Protein AF-A0A535F2A7-F1 (afdb_monomer)

Solvent-accessible surface area (backbone atoms only — not comparable to full-atom values): 4265 Å² total; per-residue (Å²): 89,48,35,39,36,57,79,55,88,51,87,41,48,47,63,77,63,51,59,54,71,36,61,89,96,52,86,81,90,79,51,78,47,78,54,63,88,89,58,69,72,45,79,47,78,47,71,37,42,39,39,47,78,70,78,80,66,46,74,47,77,48,79,48,77,45,125

Foldseek 3Di:
DKKAKDAWPDPQKDKPDGIDDDDVPDDDDIDIGGDCPPPDFDKDKIWMWMGDPDDDIDIDIDIDGDD

Nearest PDB structures (foldseek):
  7sqc-assembly1_M1  TM=6.975E-01  e=4.084E-01  Chlamydomonas reinhardtii
  7djl-assembly1_C  TM=6.041E-01  e=9.265E-01  Arabidopsis thaliana
  1m1s-assembly1_A  TM=4.359E-01  e=6.151E-01  Caenorhabditis elegans
  3uiz-assembly8_B  TM=6.295E-01  e=2.985E+00  Salmonella enterica subsp. enterica serovar Enteritidis
  5iry-assembly1_B  TM=4.269E-01  e=6.915E-01  Homo sapiens

pLDDT: mean 94.08, std 2.97, range [82.25, 97.19]

Radius of gyration: 13.81 Å; Cα contacts (8 Å, |Δi|>4): 114; chains: 1; bounding box: 31×16×38 Å

Mean predicted aligned error: 3.06 Å

Structure (mmCIF, N/CA/C/O backbone):
data_AF-A0A535F2A7-F1
#
_entry.id   AF-A0A535F2A7-F1
#
loop_
_atom_site.group_PDB
_atom_site.id
_atom_site.type_symbol
_atom_site.label_atom_id
_atom_site.label_alt_id
_atom_site.label_comp_id
_atom_site.label_asym_id
_atom_site.label_entity_id
_atom_site.label_seq_id
_atom_site.pdbx_PDB_ins_code
_atom_site.Cartn_x
_atom_site.Cartn_y
_atom_site.Cartn_z
_atom_site.occupancy
_atom_site.B_iso_or_equiv
_atom_site.auth_seq_id
_atom_site.auth_comp_id
_atom_site.auth_asym_id
_atom_site.auth_atom_id
_atom_site.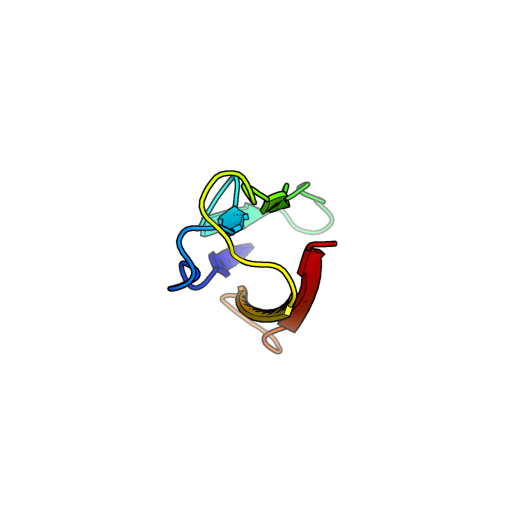pdbx_PDB_model_num
ATOM 1 N N . MET A 1 1 ? 13.405 3.989 -13.329 1.00 82.25 1 MET A N 1
ATOM 2 C CA . MET A 1 1 ? 12.085 3.363 -13.498 1.00 82.25 1 MET A CA 1
ATOM 3 C C . MET A 1 1 ? 11.154 3.944 -12.457 1.00 82.25 1 MET A C 1
ATOM 5 O O . MET A 1 1 ? 11.363 3.710 -11.272 1.00 82.25 1 MET A O 1
ATOM 9 N N . ALA A 1 2 ? 10.186 4.745 -12.906 1.00 92.38 2 ALA A N 1
ATOM 10 C CA . ALA A 1 2 ? 9.192 5.339 -12.023 1.00 92.38 2 ALA A CA 1
ATOM 11 C C . ALA A 1 2 ? 8.175 4.288 -11.556 1.00 92.38 2 ALA A C 1
ATOM 13 O O . ALA A 1 2 ? 7.901 3.322 -12.275 1.00 92.38 2 ALA A O 1
ATOM 14 N N . TRP A 1 3 ? 7.616 4.488 -10.371 1.00 94.81 3 TRP A N 1
ATOM 15 C CA . 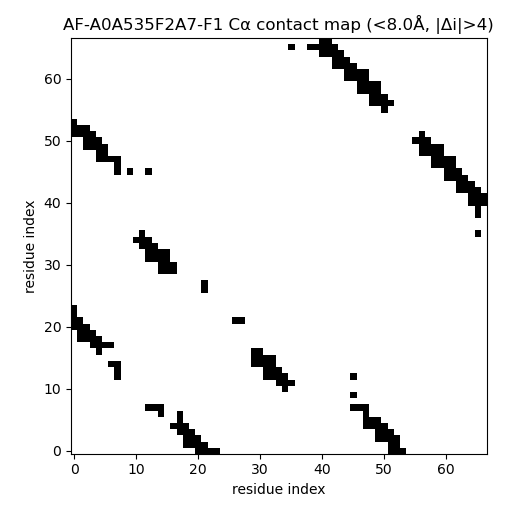TRP A 1 3 ? 6.553 3.666 -9.801 1.00 94.81 3 TRP A CA 1
ATOM 16 C C . TRP A 1 3 ? 5.672 4.511 -8.881 1.00 94.81 3 TRP A C 1
ATOM 18 O O . TRP A 1 3 ? 6.094 5.558 -8.384 1.00 94.81 3 TRP A O 1
ATOM 28 N N . ALA A 1 4 ? 4.449 4.039 -8.658 1.00 96.88 4 ALA A N 1
ATOM 29 C CA . ALA A 1 4 ? 3.470 4.650 -7.769 1.00 96.88 4 ALA A CA 1
ATOM 30 C C . ALA A 1 4 ? 2.833 3.593 -6.862 1.00 96.88 4 ALA A C 1
ATOM 32 O O . ALA A 1 4 ? 2.748 2.421 -7.229 1.00 96.88 4 ALA A O 1
ATOM 33 N N . ILE A 1 5 ? 2.387 4.013 -5.688 1.00 96.56 5 ILE A N 1
ATOM 34 C CA . ILE A 1 5 ? 1.699 3.202 -4.692 1.00 96.56 5 ILE A CA 1
ATOM 35 C C . ILE A 1 5 ? 0.339 3.836 -4.439 1.00 96.56 5 ILE A C 1
ATOM 37 O O . ILE A 1 5 ? 0.247 5.037 -4.177 1.00 96.56 5 ILE A O 1
ATOM 41 N N . ASP A 1 6 ? -0.711 3.023 -4.497 1.00 94.81 6 ASP A N 1
ATOM 42 C CA . ASP A 1 6 ? -2.055 3.485 -4.174 1.00 94.81 6 ASP A CA 1
ATOM 43 C C . ASP A 1 6 ? -2.113 3.856 -2.687 1.00 94.81 6 ASP A C 1
ATOM 45 O O . ASP A 1 6 ? -1.760 3.054 -1.816 1.00 94.81 6 ASP A O 1
ATOM 49 N N . LYS A 1 7 ? -2.555 5.085 -2.388 1.00 93.12 7 LYS A N 1
ATOM 50 C CA . LYS A 1 7 ? -2.754 5.522 -1.005 1.00 93.12 7 LYS A CA 1
ATOM 51 C C . LYS A 1 7 ? -3.773 4.584 -0.342 1.00 93.12 7 LYS A C 1
ATOM 53 O O . LYS A 1 7 ? -4.897 4.498 -0.845 1.00 93.12 7 LYS A O 1
ATOM 58 N N . PRO A 1 8 ? -3.431 3.926 0.781 1.00 93.38 8 PRO A N 1
ATOM 59 C CA . PRO A 1 8 ? -4.386 3.081 1.478 1.00 93.38 8 PRO A CA 1
ATOM 60 C C . PRO A 1 8 ? -5.586 3.926 1.930 1.00 93.38 8 PRO A C 1
ATOM 62 O O . PRO A 1 8 ? -5.384 4.999 2.507 1.00 93.38 8 PRO A O 1
ATOM 65 N N . PRO A 1 9 ? -6.832 3.482 1.694 1.00 93.12 9 PRO A N 1
ATOM 66 C CA . PRO A 1 9 ? -8.007 4.148 2.254 1.00 93.12 9 PRO A CA 1
ATOM 67 C C . PRO A 1 9 ? -8.124 3.942 3.773 1.00 93.12 9 PRO A C 1
ATOM 69 O O . PRO A 1 9 ? -8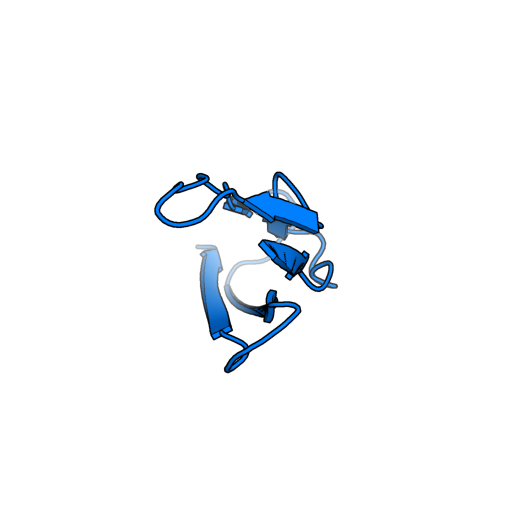.833 4.690 4.441 1.00 93.12 9 PRO A O 1
ATOM 72 N N . GLN A 1 10 ? -7.448 2.931 4.325 1.00 95.56 10 GLN A N 1
ATOM 73 C CA . GLN A 1 10 ? -7.425 2.637 5.752 1.00 95.56 10 GLN A CA 1
ATOM 74 C C . GLN A 1 10 ? -6.600 3.681 6.509 1.00 95.56 10 GLN A C 1
ATOM 76 O O . GLN A 1 10 ? -5.396 3.796 6.299 1.00 95.56 10 GLN A O 1
ATOM 81 N N . THR A 1 11 ? -7.236 4.399 7.434 1.00 94.31 11 THR A N 1
ATOM 82 C CA . THR A 1 11 ? -6.583 5.429 8.261 1.00 94.31 11 THR A CA 1
ATOM 83 C C . THR A 1 11 ? -5.539 4.860 9.215 1.00 94.31 11 THR A C 1
ATOM 85 O O . THR A 1 11 ? -4.594 5.561 9.546 1.00 94.31 11 THR A O 1
ATOM 88 N N . TRP A 1 12 ? -5.680 3.589 9.600 1.00 96.25 12 TRP A N 1
ATOM 89 C CA . TRP A 1 12 ? -4.741 2.871 10.461 1.00 96.25 12 TRP A CA 1
ATOM 90 C C . TRP A 1 12 ? -3.463 2.420 9.744 1.00 96.25 12 TRP A C 1
ATOM 92 O O . TRP A 1 12 ? -2.580 1.873 10.396 1.00 96.25 12 TRP A O 1
ATOM 102 N N . LEU A 1 13 ? -3.350 2.589 8.419 1.00 97.19 13 LEU A N 1
ATOM 103 C CA . LEU A 1 13 ? -2.185 2.167 7.639 1.00 97.19 13 LEU A CA 1
ATOM 104 C C . LEU A 1 13 ? -1.528 3.356 6.934 1.00 97.19 13 LEU A C 1
ATOM 106 O O . LEU A 1 13 ? -2.118 4.004 6.070 1.00 97.19 13 LEU A O 1
ATOM 110 N N . HIS A 1 14 ? -0.251 3.570 7.228 1.00 96.31 14 HIS A N 1
ATOM 111 C CA . HIS A 1 14 ? 0.574 4.601 6.613 1.00 96.31 14 HIS A CA 1
ATOM 112 C C . HIS A 1 14 ? 1.704 3.980 5.792 1.00 96.31 14 HIS A C 1
ATOM 114 O O . HIS A 1 14 ? 2.309 2.988 6.191 1.00 96.31 14 HIS A O 1
ATOM 120 N N . VAL A 1 15 ? 2.013 4.595 4.651 1.00 96.38 15 VAL A N 1
ATOM 121 C CA . VAL A 1 15 ? 3.128 4.206 3.777 1.00 96.38 15 VAL A CA 1
ATOM 122 C C . VAL A 1 15 ? 4.083 5.390 3.679 1.00 96.38 15 VAL A C 1
ATOM 124 O O . VAL A 1 15 ? 3.636 6.509 3.429 1.00 96.38 15 VAL A O 1
ATOM 127 N N . SER A 1 16 ? 5.383 5.162 3.881 1.00 95.25 16 SER A N 1
ATOM 128 C CA . SER A 1 16 ? 6.383 6.240 3.955 1.00 95.25 16 SER A CA 1
ATOM 129 C C . SER A 1 16 ? 6.499 7.076 2.677 1.00 95.25 16 SER A C 1
ATOM 131 O O . SER A 1 16 ? 6.817 8.261 2.739 1.00 95.25 16 SER A O 1
ATOM 133 N N . VAL A 1 17 ? 6.249 6.464 1.519 1.00 95.19 17 VAL A N 1
ATOM 134 C CA . VAL A 1 17 ? 6.314 7.085 0.192 1.00 95.19 17 VAL A CA 1
ATOM 135 C C . VAL A 1 17 ? 5.215 6.509 -0.693 1.00 95.19 17 VAL A C 1
ATOM 137 O O . VAL A 1 17 ? 4.919 5.322 -0.619 1.00 95.19 17 VAL A O 1
ATOM 140 N N . LEU A 1 18 ? 4.616 7.340 -1.548 1.00 95.94 18 LEU A N 1
ATOM 141 C CA . LEU A 1 18 ? 3.552 6.915 -2.471 1.00 95.94 18 LEU A CA 1
ATOM 142 C C . LEU A 1 18 ? 3.994 6.882 -3.936 1.00 95.94 18 LEU A C 1
ATOM 144 O O . LEU A 1 18 ? 3.249 6.446 -4.803 1.00 95.94 18 LEU A O 1
ATOM 148 N N . ALA A 1 19 ? 5.202 7.343 -4.236 1.00 95.38 19 ALA A N 1
ATOM 149 C CA . ALA A 1 19 ? 5.788 7.274 -5.564 1.00 95.38 19 ALA A CA 1
ATOM 150 C C . ALA A 1 19 ? 7.305 7.407 -5.464 1.00 95.38 19 ALA A C 1
ATOM 152 O O . ALA A 1 19 ? 7.832 7.935 -4.481 1.00 95.38 19 ALA A O 1
ATOM 153 N N . GLY A 1 20 ? 8.002 6.962 -6.501 1.00 94.12 20 GLY A N 1
ATOM 154 C CA . GLY A 1 20 ? 9.446 7.090 -6.572 1.00 94.12 20 GLY A CA 1
ATOM 155 C C . GLY A 1 20 ? 10.010 6.686 -7.922 1.00 94.12 20 GLY A C 1
ATOM 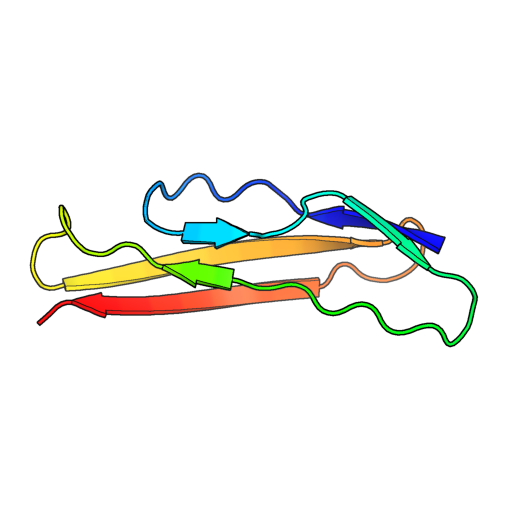156 O O . GLY A 1 20 ? 9.287 6.397 -8.878 1.00 94.12 20 GLY A O 1
ATOM 157 N N . ASN A 1 21 ? 11.337 6.709 -8.001 1.00 93.75 21 ASN A N 1
ATOM 158 C CA . ASN A 1 21 ? 12.086 6.340 -9.190 1.00 93.75 21 ASN A CA 1
ATOM 159 C C . ASN A 1 21 ? 13.397 5.661 -8.783 1.00 93.75 21 ASN A C 1
ATOM 161 O O . ASN A 1 21 ? 14.131 6.187 -7.950 1.00 93.75 21 ASN A O 1
ATOM 165 N N . ASN A 1 22 ? 13.700 4.522 -9.403 1.00 90.31 22 ASN A N 1
ATOM 166 C CA . ASN A 1 22 ? 14.927 3.760 -9.158 1.00 90.31 22 ASN A CA 1
ATOM 167 C C . ASN A 1 22 ? 15.785 3.712 -10.418 1.00 90.31 22 ASN A C 1
ATOM 169 O O . ASN A 1 22 ? 15.266 3.465 -11.513 1.00 90.31 22 ASN A O 1
ATOM 173 N N . ALA A 1 23 ? 17.098 3.857 -10.279 1.00 90.12 23 ALA A N 1
ATOM 174 C CA . ALA A 1 23 ? 18.013 3.401 -11.318 1.00 90.12 23 ALA A CA 1
ATOM 175 C C . ALA A 1 23 ? 17.899 1.867 -11.498 1.00 90.12 23 ALA A C 1
ATOM 177 O O . ALA A 1 23 ? 17.442 1.169 -10.586 1.00 90.12 23 ALA A O 1
ATOM 178 N N . PRO A 1 24 ? 18.288 1.312 -12.661 1.00 85.88 24 PRO A N 1
ATOM 179 C CA . PRO A 1 24 ? 18.410 -0.135 -12.816 1.00 85.88 24 PRO A CA 1
ATOM 180 C C . PRO A 1 24 ? 19.251 -0.739 -11.681 1.00 85.88 24 PRO A C 1
ATOM 182 O O . PRO A 1 24 ? 20.272 -0.171 -11.301 1.00 85.88 24 PRO A O 1
ATOM 185 N N . SER A 1 25 ? 18.799 -1.866 -11.128 1.00 86.62 25 SER A N 1
ATOM 186 C CA . SER A 1 25 ? 19.439 -2.571 -10.001 1.00 86.62 25 SER A CA 1
ATOM 187 C C . SER A 1 25 ? 19.487 -1.813 -8.665 1.00 86.62 25 SER A C 1
ATOM 189 O O . SER A 1 25 ? 20.087 -2.305 -7.711 1.00 86.62 25 SER A O 1
ATOM 191 N N . GLN A 1 26 ? 18.842 -0.648 -8.552 1.00 91.38 26 GLN A N 1
ATOM 192 C CA . GLN A 1 26 ? 18.703 0.057 -7.281 1.00 91.38 26 GLN A CA 1
ATOM 193 C C . GLN A 1 26 ? 17.501 -0.470 -6.493 1.00 91.38 26 GLN A C 1
ATOM 195 O O . GLN A 1 26 ? 16.375 -0.494 -6.996 1.00 91.38 26 GLN A O 1
ATOM 200 N N . THR A 1 27 ? 17.720 -0.766 -5.216 1.00 89.56 27 THR A N 1
ATOM 201 C CA . THR A 1 27 ? 16.659 -1.091 -4.257 1.00 89.56 27 THR A CA 1
ATOM 202 C C . THR A 1 27 ? 16.292 0.146 -3.439 1.00 89.56 27 THR A C 1
ATOM 204 O O . THR A 1 27 ? 17.167 0.906 -3.026 1.00 89.56 27 THR A O 1
ATOM 207 N N . LEU A 1 28 ? 14.996 0.348 -3.198 1.00 89.81 28 LEU A N 1
ATOM 208 C CA . LEU A 1 28 ? 14.486 1.331 -2.242 1.00 89.81 28 LEU A CA 1
ATOM 209 C C . LEU A 1 28 ? 13.641 0.609 -1.196 1.00 89.81 28 LEU A C 1
ATOM 211 O O . LEU A 1 28 ? 12.865 -0.283 -1.534 1.00 89.81 28 LEU A O 1
ATOM 215 N N . SER A 1 29 ? 13.782 1.020 0.060 1.00 92.00 29 SER A N 1
ATOM 216 C CA . SER A 1 29 ? 12.970 0.512 1.164 1.00 92.00 29 SER A CA 1
ATOM 217 C C . SER A 1 29 ? 11.703 1.350 1.312 1.00 92.00 29 SER A C 1
ATOM 219 O O . SER A 1 29 ? 11.771 2.578 1.365 1.00 92.00 29 SER A O 1
ATOM 221 N N . ILE A 1 30 ? 10.553 0.682 1.401 1.00 93.00 30 ILE A N 1
ATOM 222 C CA . ILE A 1 30 ? 9.248 1.295 1.668 1.00 93.00 30 ILE A CA 1
ATOM 223 C C . ILE A 1 30 ? 8.793 0.808 3.041 1.00 93.00 30 ILE A C 1
ATOM 225 O O . ILE A 1 30 ? 8.747 -0.398 3.284 1.00 93.00 30 ILE A O 1
ATOM 229 N N . THR A 1 31 ? 8.458 1.737 3.932 1.00 95.44 31 THR A N 1
ATOM 230 C CA . THR A 1 31 ? 8.023 1.415 5.293 1.00 95.44 31 THR A CA 1
ATOM 231 C C . THR A 1 31 ? 6.507 1.499 5.376 1.00 95.44 31 THR A C 1
ATOM 233 O O . THR A 1 31 ? 5.916 2.496 4.958 1.00 95.44 31 THR A O 1
ATOM 236 N N . PHE A 1 32 ? 5.897 0.461 5.943 1.00 94.81 32 PHE A N 1
ATOM 237 C CA . PHE A 1 32 ? 4.484 0.421 6.304 1.00 94.81 32 PHE A CA 1
ATOM 238 C C . PHE A 1 32 ? 4.374 0.563 7.821 1.00 94.81 32 PHE A C 1
ATOM 240 O O . PHE A 1 32 ? 4.968 -0.229 8.551 1.00 94.81 32 PHE A O 1
ATOM 247 N N . SER A 1 33 ? 3.623 1.557 8.283 1.00 96.06 33 SER A N 1
ATOM 248 C CA . SER A 1 33 ? 3.380 1.811 9.704 1.00 96.06 33 SER A CA 1
ATOM 249 C C . SER A 1 33 ? 1.901 1.636 10.008 1.00 96.06 33 SER A C 1
ATOM 251 O O . SER A 1 33 ? 1.059 2.046 9.209 1.00 96.06 33 SER A O 1
ATOM 253 N N . VAL A 1 34 ? 1.588 1.042 11.157 1.00 95.62 34 VAL A N 1
ATOM 254 C CA . VAL A 1 34 ? 0.211 0.816 11.602 1.00 95.62 34 VAL A CA 1
ATOM 255 C C . VAL A 1 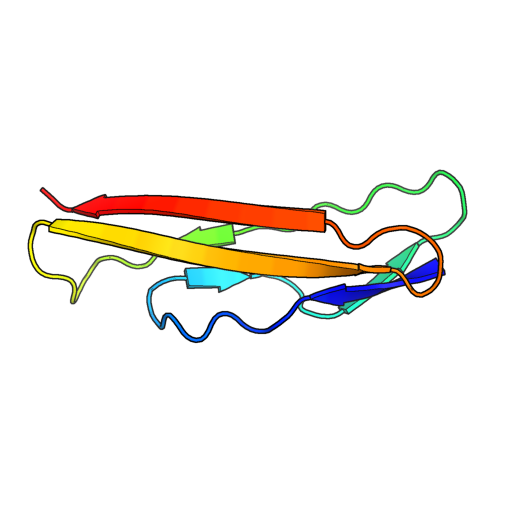34 ? -0.095 1.623 12.859 1.00 95.62 34 VAL A C 1
ATOM 257 O O . VAL A 1 34 ? 0.737 1.676 13.763 1.00 95.62 34 VAL A O 1
ATOM 260 N N . ASP A 1 35 ? -1.281 2.223 12.914 1.00 94.94 35 ASP A N 1
ATOM 261 C CA . ASP A 1 35 ? -1.831 2.893 14.094 1.00 94.94 35 ASP A CA 1
ATOM 262 C C . ASP A 1 35 ? -3.173 2.252 14.464 1.00 94.94 35 ASP A C 1
ATOM 264 O O . ASP A 1 35 ? -4.174 2.407 13.765 1.00 94.94 35 ASP A O 1
ATOM 268 N N . GLY A 1 36 ? -3.169 1.478 15.548 1.00 93.12 36 GLY A N 1
ATOM 269 C CA . GLY A 1 36 ? -4.346 0.772 16.049 1.00 93.12 36 GLY A CA 1
ATOM 270 C C . GLY A 1 36 ? -5.075 1.484 17.186 1.00 93.12 36 GLY A C 1
ATOM 271 O O . GLY A 1 36 ? -5.988 0.885 17.744 1.00 93.12 36 GLY A O 1
ATOM 272 N N . THR A 1 37 ? -4.675 2.706 17.557 1.00 92.12 37 THR A N 1
ATOM 273 C CA . THR A 1 37 ? -5.101 3.364 18.808 1.00 92.12 37 THR A CA 1
ATOM 274 C C . THR A 1 37 ? -6.623 3.509 18.928 1.00 92.12 37 THR A C 1
ATOM 276 O O . THR A 1 37 ? -7.173 3.286 20.003 1.00 92.12 37 THR A O 1
ATOM 279 N N . ASP A 1 38 ? -7.303 3.803 17.817 1.00 91.50 38 ASP A N 1
ATOM 280 C CA . ASP A 1 38 ? -8.759 4.014 17.765 1.00 91.50 38 ASP A CA 1
ATOM 281 C C . ASP A 1 38 ? -9.527 2.827 17.151 1.00 91.50 38 ASP A C 1
ATOM 283 O O . ASP A 1 38 ? -10.703 2.945 16.789 1.00 91.50 38 ASP A O 1
ATOM 287 N N . LEU A 1 39 ? -8.872 1.675 16.982 1.00 95.12 39 LEU A N 1
ATOM 288 C CA . LEU A 1 39 ? -9.515 0.475 16.454 1.00 95.12 39 LEU A CA 1
ATOM 289 C C . LEU A 1 39 ? -10.123 -0.360 17.581 1.00 95.12 39 LEU A C 1
ATOM 291 O O . LEU A 1 39 ? -9.543 -0.543 18.647 1.00 95.12 39 LEU A O 1
ATOM 295 N N . THR A 1 40 ? -11.301 -0.916 17.314 1.00 96.56 40 THR A N 1
ATOM 296 C CA . THR A 1 40 ? -11.897 -1.931 18.186 1.00 96.56 40 THR A CA 1
ATOM 297 C C . THR A 1 40 ? -11.183 -3.269 18.001 1.00 96.56 40 THR A C 1
ATOM 299 O O . THR A 1 40 ? -10.493 -3.492 17.004 1.00 96.56 40 THR A O 1
ATOM 302 N N . SER A 1 41 ? -11.324 -4.178 18.966 1.00 96.19 41 SER A N 1
ATOM 303 C CA . SER A 1 41 ? -10.766 -5.521 18.820 1.00 96.19 41 SER A CA 1
ATOM 304 C C . SER A 1 41 ? -11.373 -6.218 17.599 1.00 96.19 41 SER A C 1
ATOM 306 O O . SER A 1 41 ? -12.578 -6.159 17.339 1.00 96.19 41 SER A O 1
ATOM 308 N N . GLY A 1 42 ? -10.519 -6.848 16.796 1.00 97.00 42 GLY A N 1
ATOM 309 C CA . GLY A 1 42 ? -10.926 -7.371 15.500 1.00 97.00 42 GLY A CA 1
ATOM 310 C C . GLY A 1 42 ? -9.771 -7.632 14.544 1.00 97.00 42 GLY A C 1
ATOM 311 O O . GLY A 1 42 ? -8.599 -7.401 14.840 1.00 97.00 42 GLY A O 1
ATOM 312 N N . THR A 1 43 ? -10.117 -8.153 13.366 1.00 97.12 43 THR A N 1
ATOM 313 C CA . THR A 1 43 ? -9.168 -8.369 12.268 1.00 97.12 43 THR A CA 1
ATOM 314 C C . THR A 1 43 ? -9.457 -7.398 11.134 1.00 97.12 43 THR A C 1
ATOM 316 O O . THR A 1 43 ? -10.573 -7.354 10.616 1.00 97.12 43 THR A O 1
ATOM 319 N N . TYR A 1 44 ? -8.425 -6.680 10.709 1.00 96.81 44 TYR A N 1
ATOM 320 C CA . TYR A 1 44 ? -8.483 -5.690 9.646 1.00 96.81 44 TYR A CA 1
ATOM 321 C C . TYR A 1 44 ? -7.573 -6.095 8.491 1.00 96.81 44 TYR A C 1
ATOM 323 O O . TYR A 1 44 ? -6.496 -6.663 8.690 1.00 96.81 44 TYR A O 1
ATOM 331 N N . TYR A 1 45 ? -8.007 -5.770 7.275 1.00 96.88 45 TYR A N 1
ATOM 332 C CA . TYR A 1 45 ? -7.261 -6.029 6.051 1.00 96.88 45 TYR A CA 1
ATOM 333 C C . TYR A 1 45 ? -7.113 -4.751 5.234 1.00 96.88 45 TYR A C 1
ATOM 335 O O . TYR A 1 45 ? -8.055 -3.964 5.106 1.00 96.88 45 TYR A O 1
ATOM 343 N N . ALA A 1 46 ? -5.934 -4.572 4.651 1.00 96.62 46 ALA A N 1
ATOM 344 C CA . ALA A 1 46 ? -5.661 -3.528 3.677 1.00 96.62 46 ALA A CA 1
ATOM 345 C C . ALA A 1 46 ? -4.862 -4.107 2.512 1.00 96.62 46 ALA A C 1
ATOM 347 O O . ALA A 1 46 ? -3.963 -4.921 2.708 1.00 96.62 46 ALA A O 1
ATOM 348 N N . ASN A 1 47 ? -5.186 -3.669 1.300 1.00 95.94 47 ASN A N 1
ATOM 349 C CA . ASN A 1 47 ? -4.436 -4.014 0.101 1.00 95.94 47 ASN A CA 1
ATOM 350 C C . ASN A 1 47 ? -3.744 -2.757 -0.407 1.00 95.94 47 ASN A C 1
ATOM 352 O O . ASN A 1 47 ? -4.397 -1.740 -0.633 1.00 95.94 47 ASN A O 1
ATOM 356 N N . VAL A 1 48 ? -2.437 -2.846 -0.611 1.00 96.06 48 VAL A N 1
ATOM 357 C CA . VAL A 1 48 ? -1.622 -1.765 -1.155 1.00 96.06 48 VAL A CA 1
ATOM 358 C C . VAL A 1 48 ? -1.023 -2.236 -2.464 1.00 96.06 48 VAL A C 1
ATOM 360 O O . VAL A 1 48 ? -0.289 -3.223 -2.509 1.00 96.06 48 VAL A O 1
ATOM 363 N N . LYS A 1 49 ? -1.361 -1.547 -3.549 1.00 96.62 49 LYS A N 1
ATOM 364 C CA . LYS A 1 49 ? -0.883 -1.879 -4.887 1.00 96.62 49 LYS A CA 1
ATOM 365 C C . LYS A 1 49 ? 0.277 -0.968 -5.263 1.00 96.62 49 LYS A C 1
ATOM 367 O O . LYS A 1 49 ? 0.181 0.250 -5.155 1.00 96.62 49 LYS A O 1
ATOM 372 N N . ILE A 1 50 ? 1.353 -1.582 -5.736 1.00 95.19 50 ILE A N 1
ATOM 373 C CA . ILE A 1 50 ? 2.549 -0.936 -6.265 1.00 95.19 50 ILE A CA 1
ATOM 374 C C . ILE A 1 50 ? 2.527 -1.117 -7.781 1.00 95.19 50 ILE A C 1
ATOM 376 O O . ILE A 1 50 ? 2.582 -2.237 -8.291 1.00 95.19 50 ILE A O 1
ATOM 380 N N . THR A 1 51 ? 2.439 -0.009 -8.506 1.00 96.75 51 THR A N 1
ATOM 381 C CA . THR A 1 51 ? 2.364 0.027 -9.966 1.00 96.75 51 THR A CA 1
ATOM 382 C C . THR A 1 51 ? 3.685 0.542 -10.535 1.00 96.75 51 THR A C 1
ATOM 384 O O . THR A 1 51 ? 3.979 1.733 -10.402 1.00 96.75 51 THR A O 1
ATOM 387 N N . PRO A 1 52 ? 4.500 -0.313 -11.176 1.00 94.56 52 PRO A N 1
ATOM 388 C CA . PRO A 1 52 ? 5.678 0.146 -11.894 1.00 94.56 52 PRO A CA 1
ATOM 389 C C . PRO A 1 52 ? 5.278 0.769 -13.238 1.00 94.56 52 PRO A C 1
ATOM 391 O O . PRO A 1 52 ? 4.293 0.367 -13.854 1.00 94.56 52 PRO A O 1
ATOM 394 N N . ALA A 1 53 ? 6.077 1.708 -13.749 1.00 92.12 53 ALA A N 1
ATOM 395 C CA . ALA A 1 53 ? 5.858 2.287 -15.080 1.00 92.12 53 ALA A CA 1
ATOM 396 C C . ALA A 1 53 ? 5.973 1.252 -16.217 1.00 92.12 53 ALA A C 1
ATOM 398 O O . ALA A 1 53 ? 5.467 1.476 -17.315 1.00 92.12 53 ALA A O 1
ATOM 399 N N . ARG A 1 54 ? 6.666 0.130 -15.974 1.00 89.25 54 ARG A N 1
ATOM 400 C CA . ARG A 1 54 ? 6.740 -1.036 -16.863 1.00 89.25 54 ARG A CA 1
ATOM 401 C C . ARG A 1 54 ? 6.807 -2.319 -16.039 1.00 89.25 54 ARG A C 1
ATOM 403 O O . ARG A 1 54 ? 7.515 -2.355 -15.037 1.00 89.25 54 ARG A O 1
ATOM 410 N N . GLY A 1 55 ? 6.139 -3.370 -16.509 1.00 88.44 55 GLY A N 1
ATOM 411 C CA . GLY A 1 55 ? 6.071 -4.670 -15.840 1.00 88.44 55 GLY A CA 1
ATOM 412 C C . GLY A 1 55 ? 4.735 -4.902 -15.136 1.00 88.44 55 GLY A C 1
ATOM 413 O O . GLY A 1 55 ? 3.757 -4.199 -15.388 1.00 88.44 55 GLY A O 1
ATOM 414 N N . THR A 1 56 ? 4.699 -5.911 -14.269 1.00 93.75 56 THR A N 1
ATOM 415 C CA . THR A 1 56 ? 3.481 -6.334 -13.570 1.00 93.75 56 THR A CA 1
ATOM 416 C C . THR A 1 56 ? 3.351 -5.605 -12.230 1.00 93.75 56 THR A C 1
ATOM 418 O O . THR A 1 56 ? 4.320 -5.579 -11.469 1.00 93.75 56 THR A O 1
ATOM 421 N N . PRO A 1 57 ? 2.180 -5.027 -11.907 1.00 95.06 57 PRO A N 1
ATOM 422 C CA . PRO A 1 57 ? 1.912 -4.492 -10.578 1.00 95.06 57 PRO A CA 1
ATOM 423 C C . PRO A 1 57 ? 2.022 -5.563 -9.490 1.00 95.06 57 PRO A C 1
ATOM 425 O O . PRO A 1 57 ? 1.646 -6.715 -9.703 1.00 95.06 57 PRO A O 1
ATOM 428 N N . ALA A 1 58 ? 2.485 -5.161 -8.312 1.00 94.38 58 ALA A N 1
ATOM 429 C CA . ALA A 1 58 ? 2.514 -6.006 -7.124 1.00 94.38 58 ALA A CA 1
ATOM 430 C C . ALA A 1 58 ? 1.445 -5.545 -6.129 1.00 94.38 58 ALA A C 1
ATOM 432 O O . ALA A 1 58 ? 1.210 -4.346 -5.981 1.00 94.38 58 ALA A O 1
ATOM 433 N N . THR A 1 59 ? 0.824 -6.483 -5.418 1.00 96.06 59 THR A N 1
ATOM 434 C CA . THR A 1 59 ? -0.133 -6.179 -4.349 1.00 96.06 59 THR A CA 1
ATOM 435 C C . THR A 1 59 ? 0.380 -6.744 -3.037 1.00 96.06 59 THR A C 1
ATOM 437 O 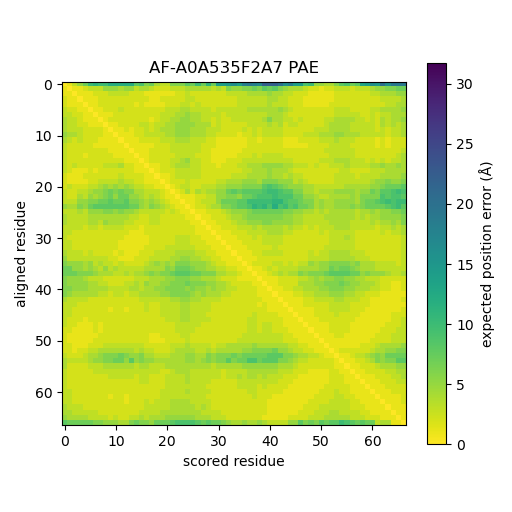O . THR A 1 59 ? 0.698 -7.927 -2.944 1.00 96.06 59 THR A O 1
ATOM 440 N N . ILE A 1 60 ? 0.444 -5.887 -2.024 1.00 94.50 60 ILE A N 1
ATOM 441 C CA . ILE A 1 60 ? 0.783 -6.233 -0.650 1.00 94.50 60 ILE A CA 1
ATOM 442 C C . ILE A 1 60 ? -0.510 -6.258 0.160 1.00 94.50 60 ILE A C 1
ATOM 444 O O . ILE A 1 60 ? -1.234 -5.264 0.201 1.00 94.50 60 ILE A O 1
ATOM 448 N N . THR A 1 61 ? -0.795 -7.383 0.810 1.00 96.25 61 THR A N 1
ATOM 449 C CA . THR A 1 61 ? -1.929 -7.516 1.729 1.00 96.25 61 THR A CA 1
ATOM 450 C C . THR A 1 61 ? -1.425 -7.405 3.160 1.00 96.25 61 THR A C 1
ATOM 452 O O . THR A 1 61 ? -0.630 -8.225 3.616 1.00 96.25 61 THR A O 1
ATOM 455 N N . VAL A 1 62 ? -1.902 -6.392 3.876 1.00 95.75 62 VAL A N 1
ATOM 456 C CA . VAL A 1 62 ? -1.620 -6.163 5.292 1.00 95.75 62 VAL A CA 1
ATOM 457 C C . VAL A 1 62 ? -2.770 -6.732 6.112 1.00 95.75 62 VAL A C 1
ATOM 459 O O . VAL A 1 62 ?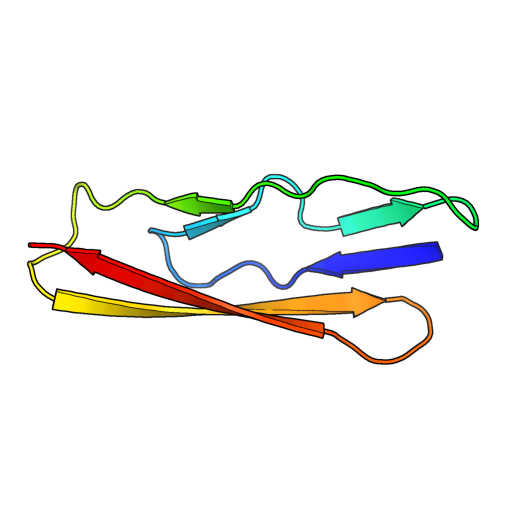 -3.930 -6.395 5.872 1.00 95.75 62 VAL A O 1
ATOM 462 N N . LYS A 1 63 ? -2.442 -7.580 7.088 1.00 96.38 63 LYS A N 1
ATOM 463 C CA . LYS A 1 63 ? -3.377 -8.107 8.084 1.00 96.38 63 LYS A CA 1
ATOM 464 C C . LYS A 1 63 ? -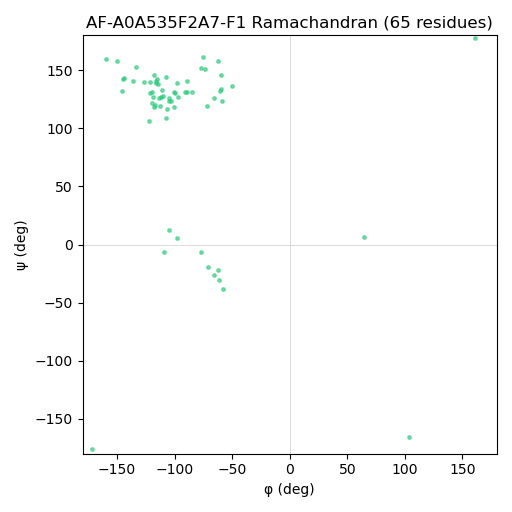3.000 -7.552 9.454 1.00 96.38 63 LYS A C 1
ATOM 466 O O . LYS A 1 63 ? -1.905 -7.830 9.937 1.00 96.38 63 LYS A O 1
ATOM 471 N N . LEU A 1 64 ? -3.912 -6.810 10.072 1.00 95.69 64 LEU A N 1
ATOM 472 C CA . LEU A 1 64 ? -3.773 -6.289 11.431 1.00 95.69 64 LEU A CA 1
ATOM 473 C C . LEU A 1 64 ? -4.768 -7.006 12.347 1.00 95.69 64 LEU A C 1
ATOM 475 O O . LEU A 1 64 ? -5.939 -7.154 11.998 1.00 95.69 64 LEU A O 1
ATOM 479 N N . ILE A 1 65 ? -4.299 -7.458 13.507 1.00 96.38 65 ILE A N 1
ATOM 480 C CA . ILE A 1 65 ? -5.136 -8.051 14.552 1.00 96.38 65 ILE A CA 1
ATOM 481 C C . ILE A 1 65 ? -5.022 -7.149 15.777 1.00 96.38 65 ILE A C 1
ATOM 483 O O . ILE A 1 65 ? -3.919 -6.952 16.285 1.00 96.38 65 ILE A O 1
ATOM 487 N N . VAL A 1 66 ? -6.153 -6.611 16.220 1.00 95.81 66 VAL A N 1
ATOM 488 C CA . VAL A 1 66 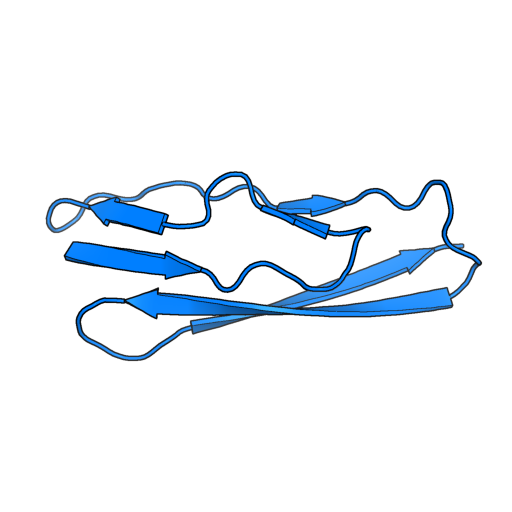? -6.281 -5.822 17.449 1.00 95.81 66 VAL A CA 1
ATOM 489 C C . VAL A 1 66 ? -6.952 -6.717 18.486 1.00 95.81 66 VAL A C 1
ATOM 491 O O . VAL A 1 66 ? -7.999 -7.304 18.193 1.00 95.81 66 VAL A O 1
ATOM 494 N N . VAL A 1 67 ? -6.324 -6.866 19.654 1.00 91.19 67 VAL A N 1
ATOM 495 C CA . VAL A 1 67 ? -6.780 -7.731 20.755 1.00 91.19 67 VAL A CA 1
ATOM 496 C C . VAL A 1 67 ? -7.248 -6.920 21.947 1.00 91.19 67 VAL A C 1
ATOM 498 O O . VAL A 1 67 ? -6.645 -5.855 22.196 1.00 91.19 67 VAL A O 1
#

Sequence (67 aa):
MAWAIDKPPQTWLHVSVLAGNNAPSQTLSITFSVDGTDLTSGTYYANVKITPARGTPATITVKLIVV

Secondary structure (DSSP, 8-state):
-EEEEPPPS-TTEEES-SEEE--TT------EEE--TTPPSEEEEEEEEEEESSS--EEEEEEEEE-